Protein AF-A0A4S4LLR8-F1 (afdb_monomer_lite)

pLDDT: mean 73.53, std 20.49, range [36.84, 97.25]

Radius of gyration: 27.66 Å; chains: 1; bounding box: 77×56×43 Å

Foldseek 3Di:
DVLLVVLLVCLVPPPPCDDPDPDDDDDDDDDDDDDDDDDDDDDDDDDDDDDDDDDPPPPPPPPPVQWPKDKAAEADPVVPDGIDIFTDGNPDPFPQSSQSNVQWGAPDTHDGRYIYGVVRVVVVVVD

Organism: NCBI:txid1095465

Structure (mmCIF, N/CA/C/O backbone):
data_AF-A0A4S4LLR8-F1
#
_entry.id   AF-A0A4S4LLR8-F1
#
loop_
_atom_site.group_PDB
_atom_site.id
_atom_site.type_symbol
_atom_site.label_atom_id
_atom_site.label_alt_id
_atom_site.label_comp_id
_atom_site.label_asym_id
_atom_site.label_entity_id
_atom_site.label_seq_id
_atom_site.pdbx_PDB_ins_code
_atom_site.Cartn_x
_atom_site.Cartn_y
_atom_site.Cartn_z
_atom_site.occupancy
_atom_site.B_iso_or_equiv
_atom_site.auth_seq_id
_atom_site.auth_comp_id
_atom_site.auth_asym_id
_atom_site.auth_atom_id
_atom_site.pdbx_PDB_model_num
ATOM 1 N N . MET A 1 1 ? -2.020 -4.629 -16.965 1.00 56.41 1 MET A N 1
ATOM 2 C CA . MET A 1 1 ? -2.420 -4.951 -15.579 1.00 56.41 1 MET A CA 1
ATOM 3 C C . MET A 1 1 ? -2.264 -6.434 -15.147 1.00 56.41 1 MET A C 1
ATOM 5 O O . MET A 1 1 ? -2.820 -6.745 -14.106 1.00 56.41 1 MET A O 1
ATOM 9 N N . PRO A 1 2 ? -1.537 -7.362 -15.820 1.00 65.94 2 PRO A N 1
ATOM 10 C CA . PRO A 1 2 ? -1.403 -8.739 -15.296 1.00 65.94 2 PRO A CA 1
ATOM 11 C C . PRO A 1 2 ? -0.484 -8.831 -14.058 1.00 65.94 2 PRO A C 1
ATOM 13 O O . PRO A 1 2 ? -0.844 -9.459 -13.071 1.00 65.94 2 PRO A O 1
ATOM 16 N N . TYR A 1 3 ? 0.618 -8.072 -14.038 1.00 77.88 3 TYR A N 1
ATOM 17 C CA . TYR A 1 3 ? 1.657 -8.152 -12.998 1.00 77.88 3 TYR A CA 1
ATOM 18 C C . TYR A 1 3 ? 1.191 -7.888 -11.559 1.00 77.88 3 TYR A C 1
ATOM 20 O O . TYR A 1 3 ? 1.765 -8.417 -10.612 1.00 77.88 3 TYR A O 1
ATOM 28 N N . LEU A 1 4 ? 0.168 -7.052 -11.370 1.00 82.69 4 LEU A N 1
ATOM 29 C CA . LEU A 1 4 ? -0.309 -6.672 -10.036 1.00 82.69 4 LEU A CA 1
ATOM 30 C C . LEU A 1 4 ? -1.066 -7.836 -9.379 1.00 82.69 4 LEU A C 1
ATOM 32 O O . LEU A 1 4 ? -0.915 -8.086 -8.187 1.00 82.69 4 LEU A O 1
ATOM 36 N N . VAL A 1 5 ? -1.825 -8.588 -10.183 1.00 83.69 5 VAL A N 1
ATOM 37 C CA . VAL A 1 5 ? -2.525 -9.794 -9.730 1.00 83.69 5 VAL A CA 1
ATOM 38 C C . VAL A 1 5 ? -1.518 -10.882 -9.380 1.00 83.69 5 VAL A C 1
ATOM 40 O O . VAL A 1 5 ? -1.630 -11.470 -8.310 1.00 83.69 5 VAL A O 1
ATOM 43 N N . ASP A 1 6 ? -0.507 -11.089 -10.225 1.00 85.25 6 ASP A N 1
ATOM 44 C CA . ASP A 1 6 ? 0.554 -12.068 -9.966 1.00 85.25 6 ASP A CA 1
ATOM 45 C C . ASP A 1 6 ? 1.302 -11.742 -8.665 1.00 85.25 6 ASP A C 1
ATOM 47 O O . ASP A 1 6 ? 1.488 -12.612 -7.819 1.00 85.25 6 ASP A O 1
ATOM 51 N N . THR A 1 7 ? 1.622 -10.461 -8.446 1.00 84.75 7 THR A N 1
ATOM 52 C CA . THR A 1 7 ? 2.267 -9.993 -7.207 1.00 84.75 7 THR A CA 1
ATOM 53 C C . THR A 1 7 ? 1.370 -10.207 -5.982 1.00 84.75 7 THR A C 1
ATOM 55 O O . THR A 1 7 ? 1.849 -10.599 -4.921 1.00 84.75 7 THR A O 1
ATOM 58 N N . TY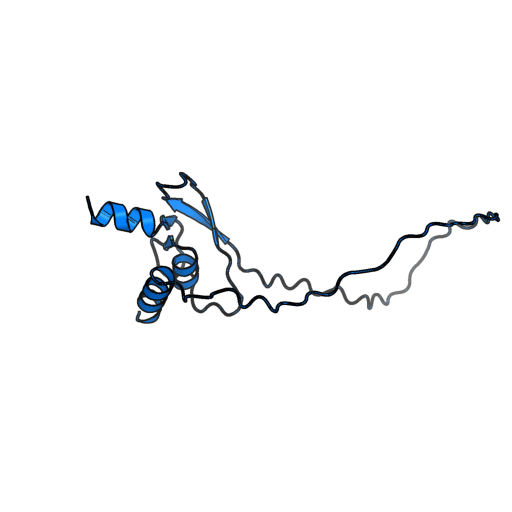R A 1 8 ? 0.058 -9.979 -6.106 1.00 85.44 8 TYR A N 1
ATOM 59 C CA . TYR A 1 8 ? -0.888 -10.253 -5.020 1.00 85.44 8 TYR A CA 1
ATOM 60 C C . TYR A 1 8 ? -0.987 -11.754 -4.714 1.00 85.44 8 TYR A C 1
ATOM 62 O O . TYR A 1 8 ? -1.063 -12.136 -3.547 1.00 85.44 8 TYR A O 1
ATOM 70 N N . LEU A 1 9 ? -0.979 -12.610 -5.741 1.00 90.06 9 LEU A N 1
ATOM 71 C CA . LEU A 1 9 ? -0.997 -14.062 -5.567 1.00 90.06 9 LEU A CA 1
ATOM 72 C C . LEU A 1 9 ? 0.278 -14.561 -4.880 1.00 90.06 9 LEU A C 1
ATOM 74 O O . LEU A 1 9 ? 0.173 -15.377 -3.968 1.00 90.06 9 LEU A O 1
ATOM 78 N N . GLU A 1 10 ? 1.443 -14.034 -5.260 1.00 89.12 10 GLU A N 1
ATOM 79 C CA . GLU A 1 10 ? 2.724 -14.321 -4.604 1.00 89.12 10 GLU A CA 1
ATOM 80 C C . GLU A 1 10 ? 2.725 -13.855 -3.142 1.00 89.12 10 GLU A C 1
ATOM 82 O O . GLU A 1 10 ? 3.087 -14.617 -2.249 1.00 89.12 10 GLU A O 1
ATOM 87 N N . TRP A 1 11 ? 2.242 -12.638 -2.868 1.00 87.94 11 TRP A N 1
ATOM 88 C CA . TRP A 1 11 ? 2.103 -12.132 -1.499 1.00 87.94 11 TRP A CA 1
ATOM 89 C C . TRP A 1 11 ? 1.186 -13.017 -0.645 1.00 87.94 11 TRP A C 1
ATOM 91 O O . TRP A 1 11 ? 1.457 -13.274 0.529 1.00 87.94 11 TRP A O 1
ATOM 101 N N . LYS A 1 12 ?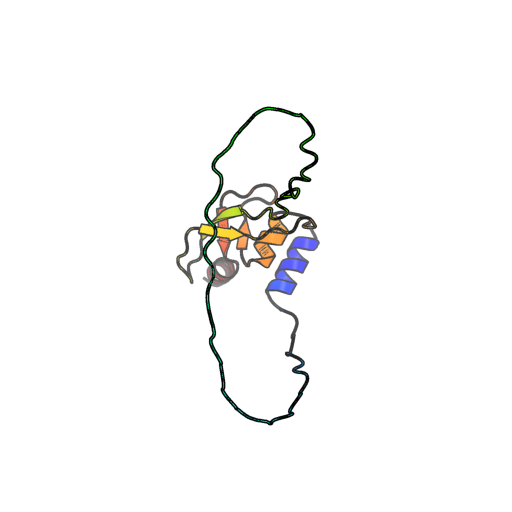 0.089 -13.499 -1.234 1.00 87.50 12 LYS A N 1
ATOM 102 C CA . LYS A 1 12 ? -0.893 -14.339 -0.547 1.00 87.50 12 LYS A CA 1
ATOM 103 C C . LYS A 1 12 ? -0.396 -15.765 -0.311 1.00 87.50 12 LYS A C 1
ATOM 105 O O . LYS A 1 12 ? -0.798 -16.402 0.664 1.00 87.50 12 LYS A O 1
ATOM 110 N N . HIS A 1 13 ? 0.444 -16.264 -1.209 1.00 90.06 13 HIS A N 1
ATOM 111 C CA . HIS A 1 13 ? 0.994 -17.612 -1.194 1.00 90.06 13 HIS A CA 1
ATOM 112 C C . HIS A 1 13 ? 2.520 -17.529 -1.312 1.00 90.06 13 HIS A C 1
ATOM 114 O O . HIS A 1 13 ? 3.059 -17.834 -2.380 1.00 90.06 13 HIS A O 1
ATOM 120 N N . PRO A 1 14 ? 3.218 -17.100 -0.242 1.00 82.19 14 PRO A N 1
ATOM 121 C CA . PRO A 1 14 ? 4.668 -17.012 -0.275 1.00 82.19 14 PRO A CA 1
ATOM 122 C C . PRO A 1 14 ? 5.262 -18.394 -0.587 1.00 82.19 14 PRO A C 1
ATOM 124 O O . PRO A 1 14 ? 4.736 -19.403 -0.100 1.00 82.19 14 PRO A O 1
ATOM 127 N N . PRO A 1 15 ? 6.333 -18.470 -1.396 1.00 78.50 15 PRO A N 1
ATOM 128 C CA . PRO A 1 15 ? 6.995 -19.734 -1.677 1.00 78.50 15 PRO A CA 1
ATOM 129 C C . PRO A 1 15 ? 7.474 -20.368 -0.368 1.00 78.50 15 PRO A C 1
ATOM 131 O O . PRO A 1 15 ? 7.984 -19.676 0.515 1.00 78.50 15 PRO A O 1
ATOM 134 N N . ASP A 1 16 ? 7.305 -21.683 -0.247 1.00 74.00 16 ASP A N 1
ATOM 135 C CA . ASP A 1 16 ? 7.771 -22.473 0.894 1.00 74.00 16 ASP A CA 1
ATOM 136 C C . ASP A 1 16 ? 9.306 -22.549 0.863 1.00 74.00 16 ASP A C 1
ATOM 138 O O . ASP A 1 16 ? 9.910 -23.503 0.372 1.00 74.00 16 ASP A O 1
ATOM 142 N N . VAL A 1 17 ? 9.961 -21.473 1.301 1.00 62.69 17 VAL A N 1
ATOM 143 C CA . VAL A 1 17 ? 11.410 -21.437 1.494 1.00 62.69 17 VAL A CA 1
ATOM 144 C C . VAL A 1 17 ? 11.691 -22.069 2.851 1.00 62.69 17 VAL A C 1
ATOM 146 O O . VAL A 1 17 ? 11.935 -21.390 3.847 1.00 62.69 17 VAL A O 1
ATOM 149 N N . SER A 1 18 ? 11.626 -23.397 2.896 1.00 58.56 18 SER A N 1
ATOM 150 C CA . SER A 1 18 ? 12.201 -24.152 4.003 1.00 58.56 18 SER A CA 1
ATOM 151 C C . SER A 1 18 ? 13.699 -23.816 4.091 1.00 58.56 18 SER A C 1
ATOM 153 O O . SER A 1 18 ? 14.403 -23.940 3.083 1.00 58.56 18 SER A O 1
ATOM 155 N N . PRO A 1 19 ? 14.219 -23.370 5.249 1.00 52.62 19 PRO A N 1
ATOM 156 C CA . PRO A 1 19 ? 15.641 -23.105 5.401 1.00 52.62 19 PRO A CA 1
ATOM 157 C C . PRO A 1 19 ? 16.410 -24.420 5.247 1.00 52.62 19 PRO A C 1
ATOM 159 O O . PRO A 1 19 ? 16.346 -25.304 6.100 1.00 52.62 19 PRO A O 1
ATOM 162 N N . ILE A 1 20 ? 17.147 -24.550 4.145 1.00 53.59 20 ILE A N 1
ATOM 163 C CA . ILE A 1 20 ? 18.211 -25.544 4.021 1.00 53.59 20 ILE A CA 1
ATOM 164 C C . ILE A 1 20 ? 19.318 -25.062 4.957 1.00 53.59 20 ILE A C 1
ATOM 166 O O . ILE A 1 20 ? 20.129 -24.216 4.589 1.00 53.59 20 ILE A O 1
ATOM 170 N N . PHE A 1 21 ? 19.305 -25.542 6.198 1.00 50.50 21 PHE A N 1
ATOM 171 C CA . PHE A 1 21 ? 20.453 -25.434 7.085 1.00 50.50 21 PHE A CA 1
ATOM 172 C C . PHE A 1 21 ? 21.525 -26.395 6.555 1.00 50.50 21 PHE A C 1
ATOM 174 O O . PHE A 1 21 ? 21.279 -27.603 6.539 1.00 50.50 21 PHE A O 1
ATOM 181 N N . PRO A 1 22 ? 22.698 -25.929 6.093 1.00 52.78 22 PRO A N 1
ATOM 182 C CA . PRO A 1 22 ? 23.831 -26.826 5.994 1.00 52.78 22 PRO A CA 1
ATOM 183 C C . PRO A 1 22 ? 24.270 -27.155 7.424 1.00 52.78 22 PRO A C 1
ATOM 185 O O . PRO A 1 22 ? 24.812 -26.307 8.133 1.00 52.78 22 PRO A O 1
ATOM 188 N N . ASP A 1 23 ? 24.007 -28.388 7.852 1.00 45.34 23 ASP A N 1
ATOM 189 C CA . ASP A 1 23 ? 24.632 -28.975 9.031 1.00 45.34 23 ASP A CA 1
ATOM 190 C C . ASP A 1 23 ? 26.154 -28.849 8.893 1.00 45.34 23 ASP A C 1
ATOM 192 O O . ASP A 1 23 ? 26.775 -29.435 8.006 1.00 45.34 23 ASP A O 1
ATOM 196 N N . THR A 1 24 ? 26.794 -28.079 9.765 1.00 47.00 24 THR A N 1
ATOM 197 C CA . THR A 1 24 ? 28.239 -28.187 9.978 1.00 47.00 24 THR A CA 1
ATOM 198 C C . THR A 1 24 ? 28.504 -28.165 11.472 1.00 47.00 24 THR A C 1
ATOM 200 O O . THR A 1 24 ? 28.817 -27.146 12.078 1.00 47.00 24 THR A O 1
ATOM 203 N N . HIS A 1 25 ? 28.345 -29.344 12.066 1.00 48.22 25 HIS A N 1
ATOM 204 C CA . HIS A 1 25 ? 28.969 -29.693 13.330 1.00 48.22 25 HIS A CA 1
ATOM 205 C C . HIS A 1 25 ? 30.471 -29.902 13.110 1.00 48.22 25 HIS A C 1
ATOM 207 O O . HIS A 1 25 ? 30.861 -30.885 12.487 1.00 48.22 25 HIS A O 1
ATOM 213 N N . VAL A 1 26 ? 31.307 -29.045 13.699 1.00 46.59 26 VAL A N 1
ATOM 214 C CA . VAL A 1 26 ? 32.548 -29.488 14.354 1.00 46.59 26 VAL A CA 1
ATOM 215 C C . VAL A 1 26 ? 32.900 -28.530 15.492 1.00 46.59 26 VAL A C 1
ATOM 217 O O . VAL A 1 26 ? 32.915 -27.313 15.329 1.00 46.59 26 VAL A O 1
ATOM 220 N N . LEU A 1 27 ? 33.104 -29.139 16.654 1.00 44.16 27 LEU A N 1
ATOM 221 C CA . LEU A 1 27 ? 33.438 -28.575 17.956 1.00 44.16 27 LEU A CA 1
ATOM 222 C C . LEU A 1 27 ? 34.971 -28.581 18.149 1.00 44.16 27 LEU A C 1
ATOM 224 O O . LEU A 1 27 ? 35.668 -29.322 17.459 1.00 44.16 27 LEU A O 1
ATOM 228 N N . ASP A 1 28 ? 35.418 -27.833 19.165 1.00 37.59 28 ASP A N 1
ATOM 229 C CA . ASP A 1 28 ? 36.731 -27.853 19.840 1.00 37.59 28 ASP A CA 1
ATOM 230 C C . ASP A 1 28 ? 37.848 -27.039 19.139 1.00 37.59 28 ASP A C 1
ATOM 232 O O . ASP A 1 28 ? 38.117 -27.201 17.958 1.00 37.59 28 ASP A O 1
ATOM 236 N N . THR A 1 29 ? 38.605 -26.139 19.788 1.00 36.84 29 THR A N 1
ATOM 237 C CA . THR A 1 29 ? 39.370 -26.345 21.034 1.00 36.84 29 THR A CA 1
ATOM 238 C C . THR A 1 29 ? 40.006 -25.013 21.525 1.00 36.84 29 THR A C 1
ATOM 240 O O . THR A 1 29 ? 40.651 -24.343 20.727 1.00 36.84 29 THR A O 1
ATOM 243 N N . LEU A 1 30 ? 39.846 -24.696 22.827 1.00 38.81 30 LEU A N 1
ATOM 244 C CA . LEU A 1 30 ? 40.702 -23.945 23.800 1.00 38.81 30 LEU A CA 1
ATOM 245 C C . LEU A 1 30 ? 41.326 -22.577 23.404 1.00 38.81 30 LEU A C 1
ATOM 247 O O . LEU A 1 30 ? 42.049 -22.455 22.430 1.00 38.81 30 LEU A O 1
ATOM 251 N N . SER A 1 31 ? 41.070 -21.473 24.119 1.00 48.50 31 SER A N 1
ATOM 252 C CA . SER A 1 31 ? 41.547 -21.147 25.481 1.00 48.50 31 SER A CA 1
ATOM 253 C C . SER A 1 31 ? 43.076 -21.163 25.620 1.00 48.50 31 SER A C 1
ATOM 255 O O . SER A 1 31 ? 43.620 -22.199 25.979 1.00 48.50 31 SER A O 1
ATOM 257 N N . ASP A 1 32 ? 43.739 -20.014 25.439 1.00 37.12 32 ASP A N 1
ATOM 258 C CA . ASP A 1 32 ? 44.696 -19.518 26.442 1.00 37.12 32 ASP A CA 1
ATOM 259 C C . ASP A 1 32 ? 45.025 -18.025 26.265 1.00 37.12 32 ASP A C 1
ATOM 261 O O . ASP A 1 32 ? 45.047 -17.489 25.156 1.00 37.12 32 ASP A O 1
ATOM 265 N N . ALA A 1 33 ? 45.259 -17.358 27.391 1.00 43.84 33 ALA A N 1
ATOM 266 C CA . ALA A 1 33 ? 45.660 -15.962 27.494 1.00 43.84 33 ALA A CA 1
ATOM 267 C C . ALA A 1 33 ? 47.189 -15.846 27.561 1.00 43.84 33 ALA A C 1
ATOM 269 O O . ALA A 1 33 ? 47.831 -16.705 28.156 1.00 43.84 33 ALA A O 1
ATOM 270 N N . SER A 1 34 ? 47.767 -14.751 27.051 1.00 41.12 34 SER A N 1
ATOM 271 C CA . SER A 1 34 ? 48.902 -14.034 27.675 1.00 41.12 34 SER A CA 1
ATOM 272 C C . SER A 1 34 ? 49.364 -12.845 26.826 1.00 41.12 34 SER A C 1
ATOM 274 O O . SER A 1 34 ? 49.72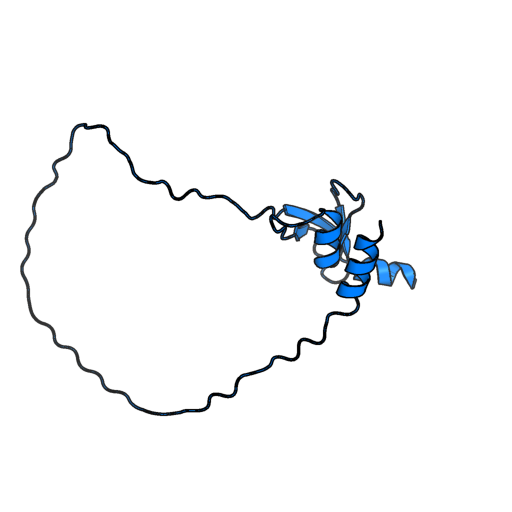1 -12.995 25.660 1.00 41.12 34 SER A O 1
ATOM 276 N N . SER A 1 35 ? 49.392 -11.665 27.448 1.00 48.38 35 SER A N 1
ATOM 277 C CA . SER A 1 35 ? 50.141 -10.479 27.005 1.00 48.38 35 SER A CA 1
ATOM 278 C C . SER A 1 35 ? 51.657 -10.693 27.150 1.00 48.38 35 SER A C 1
ATOM 280 O O . SER A 1 35 ? 52.085 -11.597 27.870 1.00 48.38 35 SER A O 1
ATOM 282 N N . PRO A 1 36 ? 52.483 -9.801 26.577 1.00 45.22 36 PRO A N 1
ATOM 283 C CA . PRO A 1 36 ? 53.198 -8.890 27.479 1.00 45.22 36 PRO A CA 1
ATOM 284 C C . PRO A 1 36 ? 53.320 -7.439 26.972 1.00 45.22 36 PRO A C 1
ATOM 286 O O . PRO A 1 36 ? 53.296 -7.159 25.777 1.00 45.22 36 PRO A O 1
ATOM 289 N N . LEU A 1 37 ? 53.448 -6.526 27.943 1.00 38.66 37 LEU A N 1
ATOM 290 C CA . LEU A 1 37 ? 53.930 -5.146 27.804 1.00 38.66 37 LEU A CA 1
ATOM 291 C C . LEU A 1 37 ? 55.403 -5.111 27.360 1.00 38.66 37 LEU A C 1
ATOM 293 O O . LEU A 1 37 ? 56.118 -6.072 27.630 1.00 38.66 37 LEU A O 1
ATOM 297 N N . THR A 1 38 ? 55.844 -3.984 26.777 1.00 42.41 38 THR A N 1
ATOM 298 C CA . THR A 1 38 ? 56.981 -3.172 27.274 1.00 42.41 38 THR A CA 1
ATOM 299 C C . THR A 1 38 ? 57.249 -1.953 26.368 1.00 42.41 38 THR A C 1
ATOM 301 O O . THR A 1 38 ? 57.465 -2.115 25.171 1.00 42.41 38 THR A O 1
ATOM 304 N N . ASP A 1 39 ? 57.215 -0.777 27.014 1.00 37.41 39 ASP A N 1
ATOM 305 C CA . ASP A 1 39 ? 57.963 0.491 26.844 1.00 37.41 39 ASP A CA 1
ATOM 306 C C . ASP A 1 39 ? 58.076 1.163 25.459 1.00 37.41 39 ASP A C 1
ATOM 308 O O . ASP A 1 39 ? 58.519 0.586 24.475 1.00 37.41 39 ASP A O 1
ATOM 312 N N . ASP A 1 40 ? 57.528 2.371 25.294 1.00 40.00 40 ASP A N 1
ATOM 313 C CA . ASP A 1 40 ? 58.069 3.692 25.693 1.00 40.00 40 ASP A CA 1
ATOM 314 C C . ASP A 1 40 ? 58.955 4.286 24.589 1.00 40.00 40 ASP A C 1
ATOM 316 O O . ASP A 1 40 ? 60.045 3.798 24.311 1.00 40.00 40 ASP A O 1
ATOM 320 N N . HIS A 1 41 ? 58.450 5.334 23.933 1.00 41.91 41 HIS A N 1
ATOM 321 C CA . HIS A 1 41 ? 59.216 6.539 23.608 1.00 41.91 41 HIS A CA 1
ATOM 322 C C . HIS A 1 41 ? 58.288 7.575 22.962 1.00 41.91 41 HIS A C 1
ATOM 324 O O . HIS A 1 41 ? 57.761 7.403 21.862 1.00 41.91 41 HIS A O 1
ATOM 330 N N . ALA A 1 42 ? 58.097 8.677 23.680 1.00 44.88 42 ALA A N 1
ATOM 331 C CA . ALA A 1 42 ? 57.459 9.882 23.187 1.00 44.88 42 ALA A CA 1
ATOM 332 C C . ALA A 1 42 ? 58.297 10.533 22.074 1.00 44.88 42 ALA A C 1
ATOM 334 O O . ALA A 1 42 ? 59.485 10.787 22.264 1.00 44.88 42 ALA A O 1
ATOM 335 N N . GLN A 1 43 ? 57.661 10.932 20.970 1.00 44.12 43 GLN A N 1
ATOM 336 C CA . GLN A 1 43 ? 58.090 12.124 20.240 1.00 44.12 43 GLN A CA 1
ATOM 337 C C . GLN A 1 43 ? 56.893 12.949 19.770 1.00 44.12 43 GLN A C 1
ATOM 339 O O . GLN A 1 43 ? 56.107 12.563 18.913 1.00 44.12 43 GLN A O 1
ATOM 344 N N . VAL A 1 44 ? 56.814 14.121 20.390 1.00 43.19 44 VAL A N 1
ATOM 345 C CA . VAL A 1 44 ? 56.151 15.346 19.947 1.00 43.19 44 VAL A CA 1
ATOM 346 C C . VAL A 1 44 ? 56.876 15.893 18.712 1.00 43.19 44 VAL A C 1
ATOM 348 O O . VAL A 1 44 ? 58.102 15.783 18.669 1.00 43.19 44 VAL A O 1
ATOM 351 N N . SER A 1 45 ? 56.120 16.502 17.787 1.00 43.00 45 SER A N 1
ATOM 352 C CA . SER A 1 45 ? 56.431 17.501 16.722 1.00 43.00 45 SER A CA 1
ATOM 353 C C . SER A 1 45 ? 55.536 17.140 15.519 1.00 43.00 45 SER A C 1
ATOM 355 O O . SER A 1 45 ? 55.500 15.980 15.142 1.00 43.00 45 SER A O 1
ATOM 357 N N . ASP A 1 46 ? 54.759 17.992 14.862 1.00 39.06 46 ASP A N 1
ATOM 358 C CA . ASP A 1 46 ? 54.876 19.428 14.655 1.00 39.06 46 ASP A CA 1
ATOM 359 C C . ASP A 1 46 ? 53.515 19.933 14.124 1.00 39.06 46 ASP A C 1
ATOM 361 O O . ASP A 1 46 ? 52.873 19.255 13.317 1.00 39.06 46 ASP A O 1
ATOM 365 N N . PHE A 1 47 ? 53.046 21.084 14.602 1.00 53.28 47 PHE A N 1
ATOM 366 C CA . PHE A 1 47 ? 51.869 21.771 14.060 1.00 53.28 47 PHE A CA 1
ATOM 367 C C . PHE A 1 47 ? 52.383 22.740 12.993 1.00 53.28 47 PHE A C 1
ATOM 369 O O . PHE A 1 47 ? 52.764 23.859 13.323 1.00 53.28 47 PHE A O 1
ATOM 376 N N . ASP A 1 48 ? 52.382 22.324 11.728 1.00 43.97 48 ASP A N 1
ATOM 377 C CA . ASP A 1 48 ? 52.585 23.245 10.611 1.00 43.97 48 ASP A CA 1
ATOM 378 C C . ASP A 1 48 ? 51.542 22.997 9.517 1.00 43.97 48 ASP A C 1
ATOM 380 O O . ASP A 1 48 ? 51.355 21.887 9.018 1.00 43.97 48 ASP A O 1
ATOM 384 N N . ALA A 1 49 ? 50.812 24.053 9.188 1.00 48.78 49 ALA A N 1
ATOM 385 C CA . ALA A 1 49 ? 49.912 24.153 8.051 1.00 48.78 49 ALA A CA 1
ATOM 386 C C . ALA A 1 49 ? 49.845 25.633 7.647 1.00 48.78 49 ALA A C 1
ATOM 388 O O . ALA A 1 49 ? 49.858 26.482 8.544 1.00 48.78 49 ALA A O 1
ATOM 389 N N . PRO A 1 50 ? 49.529 25.988 6.384 1.00 67.38 50 PRO A N 1
ATOM 390 C CA . PRO A 1 50 ? 49.792 25.364 5.068 1.00 67.38 50 PRO A CA 1
ATOM 391 C C . PRO A 1 50 ? 50.451 26.438 4.119 1.00 67.38 50 PRO A C 1
ATOM 393 O O . PRO A 1 50 ? 50.862 27.465 4.666 1.00 67.38 50 PRO A O 1
ATOM 396 N N . PRO A 1 51 ? 50.590 26.341 2.757 1.00 57.78 51 PRO A N 1
ATOM 397 C CA . PRO A 1 51 ? 49.476 26.294 1.782 1.00 57.78 51 PRO A CA 1
ATOM 398 C C . PRO A 1 51 ? 49.853 25.677 0.392 1.00 57.78 51 PRO A C 1
ATOM 400 O O . PRO A 1 51 ? 50.750 24.847 0.304 1.00 57.78 51 PRO A O 1
ATOM 403 N N . PRO A 1 52 ? 49.148 26.061 -0.687 1.00 59.62 52 PRO A N 1
ATOM 404 C CA . PRO A 1 52 ? 48.192 25.264 -1.450 1.00 59.62 52 PRO A CA 1
ATOM 405 C C . PRO A 1 52 ? 48.858 24.490 -2.593 1.00 59.62 52 PRO A C 1
ATOM 407 O O . PRO A 1 52 ? 49.709 25.055 -3.253 1.00 59.62 52 PRO A O 1
ATOM 410 N N . ASP A 1 53 ? 48.395 23.292 -2.945 1.00 49.56 53 ASP A N 1
ATOM 411 C CA . ASP A 1 53 ? 48.500 22.867 -4.342 1.00 49.56 53 ASP A CA 1
ATOM 412 C C . ASP A 1 53 ? 47.362 21.926 -4.712 1.00 49.56 53 ASP A C 1
ATOM 414 O O . ASP A 1 53 ? 46.972 21.003 -3.998 1.00 49.56 53 ASP A O 1
ATOM 418 N N . ALA A 1 54 ? 46.760 22.292 -5.833 1.00 53.75 54 ALA A N 1
ATOM 419 C CA . ALA A 1 54 ? 45.558 21.743 -6.398 1.00 53.75 54 ALA A CA 1
ATOM 420 C C . ALA A 1 54 ? 45.843 20.406 -7.077 1.00 53.75 54 ALA A C 1
ATOM 422 O O . ALA A 1 54 ? 46.365 20.360 -8.188 1.00 53.75 54 ALA A O 1
ATOM 423 N N . ASN A 1 55 ? 45.423 19.320 -6.441 1.00 53.28 55 ASN A N 1
ATOM 424 C CA . ASN A 1 55 ? 45.166 18.036 -7.090 1.00 53.28 55 ASN A CA 1
ATOM 425 C C . ASN A 1 55 ? 44.441 17.094 -6.122 1.00 53.28 55 ASN A C 1
ATOM 427 O O . ASN A 1 55 ? 44.874 15.977 -5.848 1.00 53.28 55 ASN A O 1
ATOM 431 N N . SER A 1 56 ? 43.271 17.539 -5.653 1.00 47.62 56 SER A N 1
ATOM 432 C CA . SER A 1 56 ? 42.258 16.667 -5.056 1.00 47.62 56 SER A CA 1
ATOM 433 C C . SER A 1 56 ? 41.665 15.737 -6.117 1.00 47.62 56 SER A C 1
ATOM 435 O O . SER A 1 56 ? 40.516 15.883 -6.519 1.00 47.62 56 SER A O 1
ATOM 437 N N . ASN A 1 57 ? 42.438 14.739 -6.540 1.00 61.00 57 ASN A N 1
ATOM 438 C CA . ASN A 1 57 ? 41.887 13.489 -7.052 1.00 61.00 57 ASN A CA 1
ATOM 439 C C . ASN A 1 57 ? 41.637 12.553 -5.864 1.00 61.00 57 ASN A C 1
ATOM 441 O O . ASN A 1 57 ? 42.129 11.430 -5.826 1.00 61.00 57 ASN A O 1
ATOM 445 N N . THR A 1 58 ? 40.886 13.027 -4.871 1.00 55.09 58 THR A N 1
ATOM 446 C CA . THR A 1 58 ? 40.196 12.123 -3.956 1.00 55.09 58 THR A CA 1
ATOM 447 C C . THR A 1 58 ? 38.986 11.636 -4.740 1.00 55.09 58 THR A C 1
ATOM 449 O O . THR A 1 58 ? 38.124 12.465 -5.049 1.00 55.09 58 THR A O 1
ATOM 452 N N . PRO A 1 59 ? 38.883 10.347 -5.115 1.00 60.62 59 PRO A N 1
ATOM 453 C CA . PRO A 1 59 ? 37.613 9.831 -5.580 1.00 60.62 59 PRO A CA 1
ATOM 454 C C . PRO A 1 59 ? 36.687 9.956 -4.374 1.00 60.62 59 PRO A C 1
ATOM 456 O O . PRO A 1 59 ? 36.808 9.201 -3.410 1.00 60.62 59 PRO A O 1
ATOM 459 N N . LEU A 1 60 ? 35.808 10.959 -4.381 1.00 63.78 60 LEU A N 1
ATOM 460 C CA . LEU A 1 60 ? 34.624 10.898 -3.542 1.00 63.78 60 LEU A CA 1
ATOM 461 C C . LEU A 1 60 ? 33.991 9.536 -3.846 1.00 63.78 60 LEU A C 1
ATOM 463 O O . LEU A 1 60 ? 33.764 9.259 -5.031 1.00 63.78 60 LEU A O 1
ATOM 467 N N . PRO A 1 61 ? 33.738 8.662 -2.853 1.00 67.75 61 PRO A N 1
ATOM 468 C CA . PRO A 1 61 ? 32.870 7.532 -3.116 1.00 67.75 61 PRO A CA 1
ATOM 469 C C . PRO A 1 61 ? 31.578 8.140 -3.652 1.00 67.75 61 PRO A C 1
ATOM 471 O O . PRO A 1 61 ? 30.971 8.992 -3.001 1.00 67.75 61 PRO A O 1
ATOM 474 N N . ALA A 1 62 ? 31.223 7.788 -4.885 1.00 63.28 62 ALA A N 1
ATOM 475 C CA . ALA A 1 62 ? 29.932 8.131 -5.436 1.00 63.28 62 ALA A CA 1
ATOM 476 C C . ALA A 1 62 ? 28.905 7.474 -4.510 1.00 63.28 62 ALA A C 1
ATOM 478 O O . ALA A 1 62 ? 28.668 6.273 -4.591 1.00 63.28 62 ALA A O 1
ATOM 479 N N . IL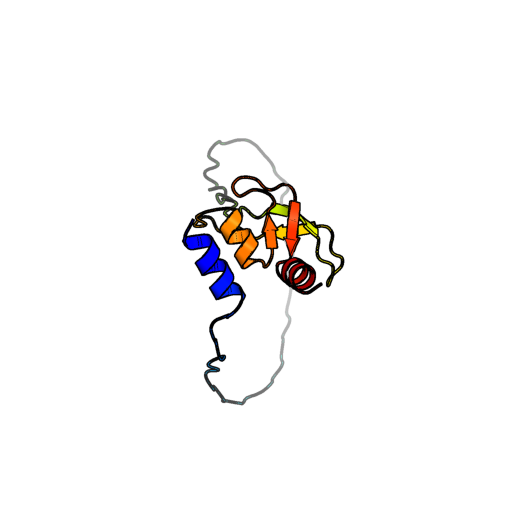E A 1 63 ? 28.363 8.240 -3.565 1.00 62.62 63 ILE A N 1
ATOM 480 C CA . ILE A 1 63 ? 27.173 7.843 -2.828 1.00 62.62 63 ILE A CA 1
ATOM 481 C C . ILE A 1 63 ? 26.075 7.924 -3.880 1.00 62.62 63 ILE A C 1
ATOM 483 O O . ILE A 1 63 ? 25.520 8.992 -4.124 1.00 62.62 63 ILE A O 1
ATOM 487 N N . ILE A 1 64 ? 25.858 6.826 -4.594 1.00 62.81 64 ILE A N 1
ATOM 488 C CA . ILE A 1 64 ? 24.656 6.627 -5.384 1.00 62.81 64 ILE A CA 1
ATOM 489 C C . ILE A 1 64 ? 23.636 6.125 -4.361 1.00 62.81 64 ILE A C 1
ATOM 491 O O . ILE A 1 64 ? 23.788 5.004 -3.872 1.00 62.81 64 ILE A O 1
ATOM 495 N N . PRO A 1 65 ? 22.662 6.939 -3.918 1.00 59.88 65 PRO A N 1
ATOM 496 C CA . PRO A 1 65 ? 21.569 6.409 -3.128 1.00 59.88 65 PRO A CA 1
ATOM 497 C C . PRO A 1 65 ? 20.713 5.551 -4.067 1.00 59.88 65 PRO A C 1
ATOM 499 O O . PRO A 1 65 ? 19.788 6.042 -4.703 1.00 59.88 65 PRO A O 1
ATOM 502 N N . ASP A 1 66 ? 21.053 4.266 -4.169 1.00 63.38 66 ASP A N 1
ATOM 503 C CA . ASP A 1 66 ? 20.288 3.255 -4.918 1.00 63.38 66 ASP A CA 1
ATOM 504 C C . ASP A 1 66 ? 18.970 2.877 -4.217 1.00 63.38 66 ASP A C 1
ATOM 506 O O . ASP A 1 66 ? 18.229 2.003 -4.675 1.00 63.38 66 ASP A O 1
ATOM 510 N N . ASP A 1 67 ? 18.675 3.523 -3.088 1.00 71.50 67 ASP A N 1
ATOM 511 C CA . ASP A 1 67 ? 17.482 3.282 -2.301 1.00 71.50 67 ASP A CA 1
ATOM 512 C C . ASP A 1 67 ? 16.406 4.323 -2.625 1.00 71.50 67 ASP A C 1
ATOM 514 O O . ASP A 1 67 ? 16.430 5.458 -2.147 1.00 71.50 67 ASP A O 1
ATOM 518 N N . TYR A 1 68 ? 15.436 3.916 -3.444 1.00 82.31 68 TYR A N 1
ATOM 519 C CA . TYR A 1 68 ? 14.246 4.712 -3.750 1.00 82.31 68 TYR A CA 1
ATOM 520 C C . TYR A 1 68 ? 13.143 4.516 -2.701 1.00 82.31 68 TYR A C 1
ATOM 522 O O . TYR A 1 68 ? 11.960 4.699 -3.008 1.00 82.31 6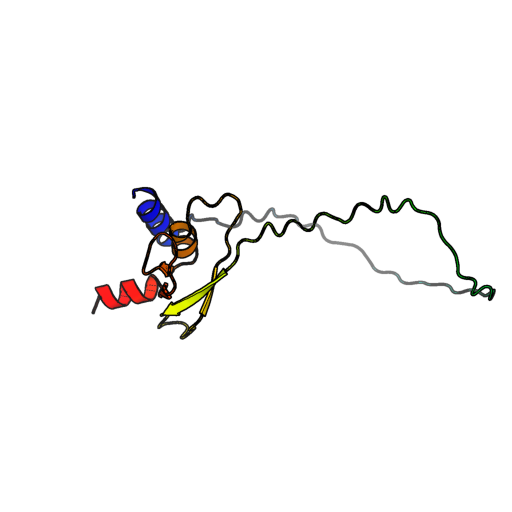8 TYR A O 1
ATOM 530 N N . SER A 1 69 ? 13.515 4.099 -1.485 1.00 90.00 69 SER A N 1
ATOM 531 C CA . SER A 1 69 ? 12.594 3.967 -0.364 1.00 90.00 69 SER A CA 1
ATOM 532 C C . SER A 1 69 ? 11.813 5.254 -0.127 1.00 90.00 69 SER A C 1
ATOM 534 O O . SER A 1 69 ? 12.368 6.353 -0.137 1.00 90.00 69 SER A O 1
ATOM 536 N N . PHE A 1 70 ? 10.517 5.113 0.124 1.00 90.19 70 PHE A N 1
ATOM 537 C CA . PHE A 1 70 ? 9.635 6.240 0.409 1.00 90.19 70 PHE A CA 1
ATOM 538 C C . PHE A 1 70 ? 8.695 5.906 1.562 1.00 90.19 70 PHE A C 1
ATOM 540 O O . PHE A 1 70 ? 8.321 4.751 1.759 1.00 90.19 70 PHE A O 1
ATOM 547 N N . ASP A 1 71 ? 8.325 6.928 2.324 1.00 94.62 71 ASP A N 1
ATOM 548 C CA . ASP A 1 71 ? 7.304 6.833 3.360 1.00 94.62 71 ASP A CA 1
ATOM 549 C C . ASP A 1 71 ? 5.929 7.169 2.765 1.00 94.62 71 ASP A C 1
ATOM 551 O O . ASP A 1 71 ? 5.818 8.030 1.885 1.00 94.62 71 ASP A O 1
ATOM 555 N N . ILE A 1 72 ? 4.891 6.458 3.198 1.00 95.31 72 ILE A N 1
ATOM 556 C CA . ILE A 1 72 ? 3.518 6.653 2.724 1.00 95.31 72 ILE A CA 1
ATOM 557 C C . ILE A 1 72 ? 2.524 6.491 3.871 1.00 95.31 72 ILE A C 1
ATOM 559 O O . ILE A 1 72 ? 2.690 5.625 4.731 1.00 95.31 72 ILE A O 1
ATOM 563 N N . GLU A 1 73 ? 1.458 7.292 3.850 1.00 97.25 73 GLU A N 1
ATOM 564 C CA . GLU A 1 73 ? 0.335 7.145 4.772 1.00 97.25 73 GLU A CA 1
ATOM 565 C C . GLU A 1 73 ? -0.373 5.804 4.531 1.00 97.25 73 GLU A C 1
ATOM 567 O O . GLU A 1 73 ? -0.669 5.433 3.387 1.00 97.25 73 GLU A O 1
ATOM 572 N N . VAL A 1 74 ? -0.669 5.067 5.602 1.00 96.62 74 VAL A N 1
ATOM 573 C CA . VAL A 1 74 ? -1.323 3.762 5.515 1.00 96.62 74 VAL A CA 1
ATOM 574 C C . VAL A 1 74 ? -2.510 3.591 6.448 1.00 96.62 74 VAL A C 1
ATOM 576 O O . VAL A 1 74 ? -2.540 4.093 7.566 1.00 96.62 74 VAL A O 1
ATOM 579 N N . LEU A 1 75 ? -3.475 2.788 5.994 1.00 95.94 75 LEU A N 1
ATOM 580 C CA . LEU A 1 75 ? -4.547 2.247 6.824 1.00 95.94 75 LEU A CA 1
ATOM 581 C C . LEU A 1 75 ? -4.299 0.762 7.119 1.00 95.94 75 LEU A C 1
ATOM 583 O O . LEU A 1 75 ? -4.641 -0.130 6.327 1.00 95.94 75 LEU A O 1
ATOM 587 N N . ASN A 1 76 ? -3.748 0.486 8.297 1.00 95.00 76 ASN A N 1
ATOM 588 C CA . ASN A 1 76 ? -3.575 -0.864 8.818 1.00 95.00 76 ASN A CA 1
ATOM 589 C C . ASN A 1 76 ? -4.320 -1.025 10.147 1.00 95.00 76 ASN A C 1
ATOM 591 O O . ASN A 1 76 ? -3.850 -0.602 11.194 1.00 95.00 76 ASN A O 1
ATOM 595 N N . ILE A 1 77 ? -5.487 -1.669 10.124 1.00 94.56 77 ILE A N 1
ATOM 596 C CA . ILE A 1 77 ? -6.307 -1.854 11.335 1.00 94.56 77 ILE A CA 1
ATOM 597 C C . ILE A 1 77 ? -5.732 -2.894 12.307 1.00 94.56 77 ILE A C 1
ATOM 599 O O . ILE A 1 77 ? -6.198 -2.991 13.438 1.00 94.56 77 ILE A O 1
ATOM 603 N N . TYR A 1 78 ? -4.761 -3.697 11.861 1.00 94.44 78 TYR A N 1
ATOM 604 C CA . TYR A 1 78 ? -4.138 -4.730 12.685 1.00 94.44 78 TYR A CA 1
ATOM 605 C C . TYR A 1 78 ? -2.952 -4.181 13.476 1.00 94.44 78 TYR A C 1
ATOM 607 O O . TYR A 1 78 ? -2.803 -4.528 14.644 1.00 94.44 78 TYR A O 1
ATOM 615 N N . THR A 1 79 ? -2.114 -3.346 12.853 1.00 94.25 79 THR A N 1
ATOM 616 C CA . THR A 1 79 ? -0.951 -2.727 13.520 1.00 94.25 79 THR A CA 1
ATOM 617 C C . THR A 1 79 ? -1.252 -1.335 14.071 1.00 94.25 79 THR A C 1
ATOM 619 O O . THR A 1 79 ? -0.549 -0.881 14.965 1.00 94.25 79 THR A O 1
ATOM 622 N N . LEU A 1 80 ? -2.307 -0.676 13.575 1.00 94.06 80 LEU A N 1
ATOM 623 C CA . LEU A 1 80 ? -2.656 0.725 13.852 1.00 94.06 80 LEU A CA 1
ATOM 624 C C . LEU A 1 80 ? -1.583 1.733 13.415 1.00 94.06 80 LEU A C 1
ATOM 626 O O . LEU A 1 80 ? -1.643 2.905 13.787 1.00 94.06 80 LEU A O 1
ATOM 630 N N . GLU A 1 81 ? -0.617 1.296 12.609 1.00 92.94 81 GLU A N 1
ATOM 631 C CA . GLU A 1 81 ? 0.370 2.178 12.000 1.00 92.94 81 GLU A CA 1
ATOM 632 C C . GLU A 1 81 ? -0.313 3.096 10.987 1.00 92.94 81 GLU A C 1
ATOM 634 O O . GLU A 1 81 ? -1.163 2.660 10.206 1.00 92.94 81 GLU A O 1
ATOM 639 N N . THR A 1 82 ?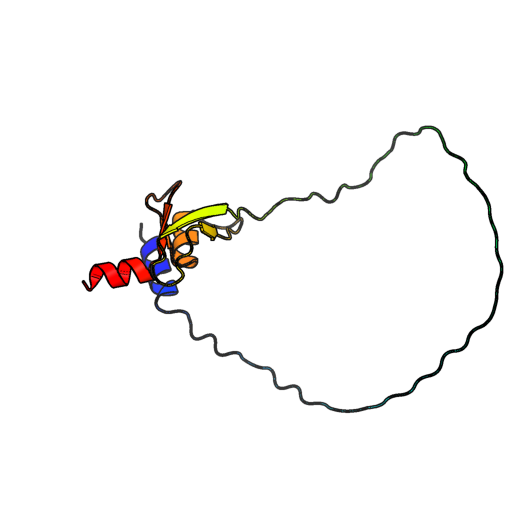 0.069 4.372 11.017 1.00 94.25 82 THR A N 1
ATOM 640 C CA . THR A 1 82 ? -0.454 5.409 10.119 1.00 94.25 82 THR A CA 1
ATOM 641 C C . THR A 1 82 ? 0.490 5.719 8.968 1.00 94.25 82 THR A C 1
ATOM 643 O O . THR A 1 82 ? 0.068 6.343 8.004 1.00 94.25 82 THR A O 1
ATOM 646 N N . HIS A 1 83 ? 1.751 5.295 9.057 1.00 96.12 83 HIS A N 1
ATOM 647 C CA . HIS A 1 83 ? 2.771 5.468 8.028 1.00 96.12 83 HIS A CA 1
ATOM 648 C C . HIS A 1 83 ? 3.608 4.197 7.920 1.00 96.12 83 HIS A C 1
ATOM 650 O O . HIS A 1 83 ? 3.752 3.454 8.895 1.00 96.12 83 HIS A O 1
ATOM 656 N N . THR A 1 84 ? 4.143 3.931 6.734 1.00 94.69 84 THR A N 1
ATOM 657 C CA . THR A 1 84 ? 5.066 2.820 6.519 1.00 94.69 84 THR A CA 1
ATOM 658 C C . THR A 1 84 ? 6.129 3.197 5.497 1.00 94.69 84 THR A C 1
ATOM 660 O O . THR A 1 84 ? 5.847 3.881 4.510 1.00 94.69 84 THR A O 1
ATOM 663 N N . GLN A 1 85 ? 7.343 2.693 5.712 1.00 94.75 85 GLN A N 1
ATOM 664 C CA . GLN A 1 85 ? 8.440 2.849 4.772 1.00 94.75 85 GLN A CA 1
ATOM 665 C C . GLN A 1 85 ? 8.418 1.698 3.763 1.00 94.75 85 GLN A C 1
ATOM 667 O O . GLN A 1 85 ? 8.524 0.525 4.124 1.00 94.75 85 GLN A O 1
ATOM 672 N N . ILE A 1 86 ? 8.296 2.037 2.485 1.00 92.25 86 ILE A N 1
ATOM 673 C CA . ILE A 1 86 ? 8.284 1.084 1.379 1.00 92.25 86 ILE A CA 1
ATOM 674 C C . ILE A 1 86 ? 9.657 1.069 0.734 1.00 92.25 86 ILE A C 1
ATOM 676 O O . ILE A 1 86 ? 10.062 2.056 0.122 1.00 92.25 86 ILE A O 1
ATOM 680 N N . SER A 1 87 ? 10.346 -0.067 0.822 1.00 89.94 87 SER A N 1
ATOM 681 C CA . SER A 1 87 ? 11.627 -0.254 0.148 1.00 89.94 87 SER A CA 1
ATOM 682 C C . SER A 1 87 ? 11.448 -0.495 -1.343 1.00 89.94 87 SER A C 1
ATOM 684 O O . SER A 1 87 ? 10.848 -1.492 -1.753 1.00 89.94 87 SER A O 1
ATOM 686 N N . ARG A 1 88 ? 12.013 0.394 -2.165 1.00 84.75 88 ARG A N 1
ATOM 687 C CA . ARG A 1 88 ? 12.026 0.255 -3.624 1.00 84.75 88 ARG A CA 1
ATOM 688 C C . ARG A 1 88 ? 13.441 -0.007 -4.116 1.00 84.75 88 ARG A C 1
ATOM 690 O O . ARG A 1 88 ? 14.337 0.810 -3.932 1.00 84.75 88 ARG A O 1
ATOM 697 N N . LYS A 1 89 ? 13.606 -1.125 -4.824 1.00 80.50 89 LYS A N 1
ATOM 698 C CA . LYS A 1 89 ? 14.836 -1.439 -5.562 1.00 80.50 89 LYS A CA 1
ATOM 699 C C . LYS A 1 89 ? 14.898 -0.643 -6.866 1.00 80.50 89 LYS A C 1
ATOM 701 O O . LYS A 1 89 ? 13.859 -0.418 -7.486 1.00 80.50 89 LYS A O 1
ATOM 706 N N . ALA A 1 90 ? 16.109 -0.305 -7.309 1.00 76.25 90 ALA A N 1
ATOM 707 C CA . ALA A 1 90 ? 16.353 0.375 -8.585 1.00 76.25 90 ALA A CA 1
ATOM 708 C C . ALA A 1 90 ? 15.732 -0.356 -9.795 1.00 76.25 90 ALA A C 1
ATOM 710 O O . ALA A 1 90 ? 15.241 0.290 -10.716 1.00 76.25 90 ALA A O 1
ATOM 711 N N . ASP A 1 91 ? 15.654 -1.691 -9.746 1.00 79.88 91 ASP A N 1
ATOM 712 C CA . ASP A 1 91 ? 15.075 -2.524 -10.812 1.00 79.88 91 ASP A CA 1
ATOM 713 C C . ASP A 1 91 ? 13.541 -2.665 -10.738 1.00 79.88 91 ASP A C 1
ATOM 715 O O . ASP A 1 91 ? 12.949 -3.486 -11.447 1.00 79.88 91 ASP A O 1
ATOM 719 N N . SER A 1 92 ? 12.863 -1.936 -9.843 1.00 80.19 92 SER A N 1
ATOM 720 C CA . SER A 1 92 ? 11.415 -2.081 -9.701 1.00 80.19 92 SER A CA 1
ATOM 721 C C . SER A 1 92 ? 10.653 -1.521 -10.899 1.00 80.19 92 SER A C 1
ATOM 723 O O . SER A 1 92 ? 10.848 -0.389 -11.335 1.00 80.19 92 SER A O 1
ATOM 725 N N . ILE A 1 93 ? 9.704 -2.321 -11.387 1.00 82.12 93 ILE A N 1
ATOM 726 C CA . ILE A 1 93 ? 8.868 -2.000 -12.544 1.00 82.12 93 ILE A CA 1
ATOM 727 C C . ILE A 1 93 ? 7.848 -0.900 -12.207 1.00 82.12 93 ILE A C 1
ATOM 729 O O . ILE A 1 93 ? 7.497 -0.103 -13.076 1.00 82.12 93 ILE A O 1
ATOM 733 N N . SER A 1 94 ? 7.314 -0.865 -10.976 1.00 87.38 94 SER A N 1
ATOM 734 C CA . SER A 1 94 ? 6.305 0.136 -10.598 1.00 87.38 94 SER A CA 1
ATOM 735 C C . SER A 1 94 ? 6.080 0.258 -9.090 1.00 87.38 94 SER A C 1
ATOM 737 O O . SER A 1 94 ? 6.080 -0.741 -8.371 1.00 87.38 94 SER A O 1
ATOM 739 N N . THR A 1 95 ? 5.716 1.471 -8.653 1.00 89.25 95 THR A N 1
ATOM 740 C CA . THR A 1 95 ? 5.283 1.780 -7.279 1.00 89.25 95 THR A CA 1
ATOM 741 C C . THR A 1 95 ? 4.201 0.837 -6.762 1.00 89.25 95 THR A C 1
ATOM 743 O O . THR A 1 95 ? 4.248 0.396 -5.618 1.00 89.25 95 THR A O 1
ATOM 746 N N . ALA A 1 96 ? 3.212 0.525 -7.603 1.00 90.19 96 ALA A N 1
ATOM 747 C CA . ALA A 1 96 ? 2.101 -0.336 -7.219 1.00 90.19 96 ALA A CA 1
ATOM 748 C C . ALA A 1 96 ? 2.558 -1.765 -6.895 1.00 90.19 96 ALA A C 1
ATOM 750 O O . ALA A 1 96 ? 2.049 -2.365 -5.955 1.00 90.19 96 ALA A O 1
ATOM 751 N N . VAL A 1 97 ? 3.526 -2.299 -7.647 1.00 90.00 97 VAL A N 1
ATOM 752 C CA . VAL A 1 97 ? 4.082 -3.636 -7.394 1.00 90.00 97 VAL A CA 1
ATOM 753 C C . VAL A 1 97 ? 4.848 -3.654 -6.073 1.00 90.00 97 VAL A C 1
ATOM 755 O O . VAL A 1 97 ? 4.651 -4.576 -5.286 1.00 90.00 97 VAL A O 1
ATOM 758 N N . ASP A 1 98 ? 5.658 -2.631 -5.793 1.00 91.12 98 ASP A N 1
ATOM 759 C CA . ASP A 1 98 ? 6.395 -2.538 -4.523 1.00 91.12 98 ASP A CA 1
ATOM 760 C C . ASP A 1 98 ? 5.453 -2.495 -3.317 1.00 91.12 98 ASP A C 1
ATOM 762 O O . ASP A 1 98 ? 5.663 -3.206 -2.335 1.00 91.12 98 ASP A O 1
ATOM 766 N N . LEU A 1 99 ? 4.374 -1.712 -3.414 1.00 93.06 99 LEU A N 1
ATOM 767 C CA . LEU A 1 99 ? 3.360 -1.633 -2.364 1.00 93.06 99 LEU A CA 1
ATOM 768 C C . LEU A 1 99 ? 2.709 -2.989 -2.105 1.00 93.06 99 LEU A C 1
ATOM 770 O O . LEU A 1 99 ? 2.603 -3.408 -0.954 1.00 93.06 99 LEU A O 1
ATOM 774 N N . VAL A 1 100 ? 2.321 -3.701 -3.165 1.00 93.19 100 VAL A N 1
ATOM 775 C CA . VAL A 1 100 ? 1.661 -5.008 -3.034 1.00 93.19 100 VAL A CA 1
ATOM 776 C C . VAL A 1 100 ? 2.608 -6.028 -2.414 1.00 93.19 100 VAL A C 1
ATOM 778 O O . VAL A 1 100 ? 2.187 -6.772 -1.530 1.00 93.19 100 VAL A O 1
ATOM 781 N N . LYS A 1 101 ? 3.895 -6.015 -2.789 1.00 91.25 101 LYS A N 1
ATOM 782 C CA . LYS A 1 101 ? 4.927 -6.846 -2.144 1.00 91.25 101 LYS A CA 1
ATOM 783 C C . LYS A 1 101 ? 5.061 -6.541 -0.654 1.00 91.25 101 LYS A C 1
ATOM 785 O O . LYS A 1 101 ? 5.192 -7.466 0.142 1.00 91.25 101 LYS A O 1
ATOM 790 N N . ALA A 1 102 ? 4.970 -5.268 -0.273 1.00 92.12 102 ALA A N 1
ATOM 791 C CA . ALA A 1 102 ? 4.968 -4.837 1.124 1.00 92.12 102 ALA A CA 1
ATOM 792 C C . ALA A 1 102 ? 3.647 -5.137 1.865 1.00 92.12 102 ALA A C 1
ATOM 794 O O . ALA A 1 102 ? 3.548 -4.911 3.069 1.00 92.12 102 ALA A O 1
ATOM 795 N N . GLY A 1 103 ? 2.627 -5.666 1.182 1.00 94.38 103 GLY A N 1
ATOM 796 C CA . GLY A 1 103 ? 1.333 -5.989 1.777 1.00 94.38 103 GLY A CA 1
ATOM 797 C C . GLY A 1 103 ? 0.340 -4.831 1.808 1.00 94.38 103 GLY A C 1
ATOM 798 O O . GLY A 1 103 ? -0.621 -4.877 2.579 1.00 94.38 103 GLY A O 1
ATOM 799 N N . TYR A 1 104 ? 0.544 -3.814 0.972 1.00 95.56 104 TYR A N 1
ATOM 800 C CA . TYR A 1 104 ? -0.286 -2.619 0.875 1.00 95.56 104 TYR A CA 1
ATOM 801 C C . TYR A 1 104 ? -0.809 -2.413 -0.551 1.00 95.56 104 TYR A C 1
ATOM 803 O O . TYR A 1 104 ? -0.193 -2.806 -1.535 1.00 95.56 104 TYR A O 1
ATOM 811 N N . LEU A 1 105 ? -1.958 -1.760 -0.684 1.00 94.69 105 LEU A N 1
ATOM 812 C CA . LEU A 1 105 ? -2.508 -1.349 -1.970 1.00 94.69 105 LEU A CA 1
ATOM 813 C C . LEU A 1 105 ? -2.697 0.166 -1.976 1.00 94.69 105 LEU A C 1
ATOM 815 O O . LEU A 1 105 ? -3.469 0.700 -1.180 1.00 94.69 105 LEU A O 1
ATOM 819 N N . GLY A 1 106 ? -1.978 0.854 -2.861 1.00 93.31 106 GLY A N 1
ATOM 820 C CA . GLY A 1 106 ? -2.099 2.300 -3.036 1.00 93.31 106 GLY A CA 1
ATOM 821 C C . GLY A 1 106 ? -3.441 2.702 -3.650 1.00 93.31 106 GLY A C 1
ATOM 822 O O . GLY A 1 106 ? -3.991 1.979 -4.480 1.00 93.31 106 GLY A O 1
ATOM 823 N N . ALA A 1 107 ? -3.942 3.888 -3.293 1.00 90.00 107 ALA A N 1
ATOM 824 C CA . ALA A 1 107 ? -5.165 4.446 -3.883 1.00 90.00 107 ALA A CA 1
ATOM 825 C C . ALA A 1 107 ? -5.031 4.745 -5.391 1.00 90.00 107 ALA A C 1
ATOM 827 O O . ALA A 1 107 ? -6.026 4.776 -6.113 1.00 90.00 107 ALA A O 1
ATOM 828 N N . THR A 1 108 ? -3.803 4.955 -5.879 1.00 88.94 108 THR A N 1
ATOM 829 C CA . THR A 1 108 ? -3.490 5.135 -7.303 1.00 88.94 108 THR A CA 1
ATOM 830 C C . THR A 1 108 ? -2.261 4.309 -7.690 1.00 88.94 108 THR A C 1
ATOM 832 O O . THR A 1 108 ? -1.432 3.968 -6.848 1.00 88.94 108 THR A O 1
ATOM 835 N N . SER A 1 109 ? -2.126 3.964 -8.975 1.00 81.38 109 SER A N 1
ATOM 836 C CA . SER A 1 109 ? -1.046 3.076 -9.437 1.00 81.38 109 SER A CA 1
ATOM 837 C C . SER A 1 109 ? 0.301 3.771 -9.667 1.00 81.38 109 SER A C 1
ATOM 839 O O . SER A 1 109 ? 1.331 3.104 -9.652 1.00 81.38 109 SER A O 1
ATOM 841 N N . ILE A 1 110 ? 0.301 5.083 -9.930 1.00 83.69 110 ILE A N 1
ATOM 842 C CA . ILE A 1 110 ? 1.502 5.826 -10.354 1.00 83.69 110 ILE A CA 1
ATOM 843 C C . ILE A 1 110 ? 2.179 6.482 -9.149 1.00 83.69 110 ILE A C 1
ATOM 845 O O . ILE A 1 110 ? 3.356 6.238 -8.888 1.00 83.69 110 ILE A O 1
ATOM 849 N N . SER A 1 111 ? 1.420 7.291 -8.408 1.00 85.94 111 SER A N 1
ATOM 850 C CA . SER A 1 111 ? 1.902 8.049 -7.253 1.00 85.94 111 SER A CA 1
ATOM 851 C C . SER A 1 111 ? 0.815 8.073 -6.174 1.00 85.94 111 SER A C 1
ATOM 853 O O . SER A 1 111 ? 0.016 9.013 -6.107 1.00 85.94 111 SER A O 1
ATOM 855 N N . PRO A 1 112 ? 0.681 6.987 -5.400 1.00 89.62 112 PRO A N 1
ATOM 856 C CA . PRO A 1 112 ? -0.261 6.943 -4.297 1.00 89.62 112 PRO A CA 1
ATOM 857 C C . PRO A 1 112 ? 0.241 7.821 -3.150 1.00 89.62 112 PRO A C 1
ATOM 859 O O . PRO A 1 112 ? 1.400 7.734 -2.760 1.00 89.62 112 PRO A O 1
ATOM 862 N N . SER A 1 113 ? -0.648 8.639 -2.591 1.00 92.88 113 SER A N 1
ATOM 863 C CA . SER A 1 113 ? -0.402 9.372 -1.342 1.00 92.88 113 SER A CA 1
ATOM 864 C C . SER A 1 113 ? -0.805 8.571 -0.104 1.00 92.88 113 SER A C 1
ATOM 866 O O . SER A 1 113 ? -0.318 8.839 0.984 1.00 92.88 113 SER A O 1
ATOM 868 N N . VAL A 1 114 ? -1.700 7.595 -0.282 1.00 94.50 114 VAL A N 1
ATOM 869 C CA . VAL A 1 114 ? -2.223 6.728 0.772 1.00 94.50 114 VAL A CA 1
ATOM 870 C C . VAL A 1 114 ? -2.313 5.293 0.263 1.00 94.50 114 VAL A C 1
ATOM 872 O O . VAL A 1 114 ? -2.623 5.058 -0.916 1.00 94.50 114 VAL A O 1
ATOM 875 N N . ALA A 1 115 ? -2.064 4.332 1.146 1.00 96.00 115 ALA A N 1
ATOM 876 C CA . ALA A 1 115 ? -2.248 2.915 0.879 1.00 96.00 115 ALA A CA 1
ATOM 877 C C . ALA A 1 115 ? -3.043 2.215 1.990 1.00 96.00 115 ALA A C 1
ATOM 879 O O . ALA A 1 115 ? -3.129 2.668 3.124 1.00 96.00 115 ALA A O 1
ATOM 880 N N . ILE A 1 116 ? -3.666 1.088 1.668 1.00 96.12 116 ILE A N 1
ATOM 881 C CA . ILE A 1 116 ? -4.445 0.296 2.626 1.00 96.12 116 ILE A CA 1
ATOM 882 C C . ILE A 1 116 ? -3.804 -1.080 2.722 1.00 96.12 116 ILE A C 1
ATOM 884 O O . ILE A 1 116 ? -3.455 -1.664 1.696 1.00 96.12 116 ILE A O 1
ATOM 888 N N . SER A 1 117 ? -3.642 -1.616 3.935 1.00 96.06 117 SER A N 1
ATOM 889 C CA . SER A 1 117 ? -3.085 -2.962 4.081 1.00 96.06 117 SER A CA 1
ATOM 890 C C . SER A 1 117 ? -3.999 -3.991 3.403 1.00 96.06 117 SER A C 1
ATOM 892 O O . SER A 1 117 ? -5.227 -3.940 3.534 1.00 96.06 117 SER A O 1
ATOM 894 N N . LEU A 1 118 ? -3.414 -4.952 2.690 1.00 95.75 118 LEU A N 1
ATOM 895 C CA . LEU A 1 118 ? -4.165 -6.012 2.017 1.00 95.75 118 LEU A CA 1
ATOM 896 C C . LEU A 1 118 ? -4.983 -6.830 3.023 1.00 95.75 118 LEU A C 1
ATOM 898 O O . LEU A 1 118 ? -6.121 -7.190 2.736 1.00 95.75 118 LEU A O 1
ATOM 902 N N . LYS A 1 119 ? -4.463 -7.037 4.240 1.00 94.44 119 LYS A N 1
ATOM 903 C CA . LYS A 1 119 ? -5.207 -7.679 5.334 1.00 94.44 119 LYS A CA 1
ATOM 904 C C . LYS A 1 119 ? -6.447 -6.870 5.729 1.00 94.44 119 LYS A C 1
ATOM 906 O O . LYS A 1 119 ? -7.515 -7.448 5.908 1.00 94.44 119 LYS A O 1
ATOM 911 N N . THR A 1 120 ? -6.326 -5.542 5.836 1.00 94.50 120 THR A N 1
ATOM 912 C CA . THR A 1 120 ? -7.467 -4.643 6.096 1.00 94.50 120 THR A CA 1
ATOM 913 C C . THR A 1 120 ? -8.525 -4.799 5.001 1.00 94.50 120 THR A C 1
ATOM 915 O O . THR A 1 120 ? -9.704 -4.968 5.303 1.00 94.50 120 THR A O 1
ATOM 918 N N . LEU A 1 121 ? -8.112 -4.792 3.728 1.00 94.19 121 LEU A N 1
ATOM 919 C CA . LEU A 1 121 ? -9.029 -4.966 2.596 1.00 94.19 121 LEU A CA 1
ATOM 920 C C . LEU A 1 121 ? -9.713 -6.338 2.610 1.00 94.19 121 LEU A C 1
ATOM 922 O O . LEU A 1 121 ? -10.906 -6.439 2.325 1.00 94.19 121 LEU A O 1
ATOM 926 N N . GLU A 1 122 ? -8.990 -7.398 2.971 1.00 93.44 122 GLU A N 1
ATOM 927 C CA . GLU A 1 122 ? -9.573 -8.731 3.120 1.00 93.44 122 GLU A CA 1
ATOM 928 C C . GLU A 1 122 ? -10.604 -8.801 4.247 1.00 93.44 122 GLU A C 1
ATOM 930 O O . GLU A 1 122 ? -11.603 -9.507 4.088 1.00 93.44 122 GLU A O 1
ATOM 935 N N . LEU A 1 123 ? -10.406 -8.064 5.348 1.00 92.38 123 LEU A N 1
ATOM 936 C CA . LEU A 1 123 ? -11.431 -7.927 6.380 1.00 92.38 123 LEU A CA 1
ATOM 937 C C . LEU A 1 123 ? -12.662 -7.207 5.827 1.00 92.38 123 LEU A C 1
ATOM 939 O O . LEU A 1 123 ? -13.767 -7.727 5.956 1.00 92.38 123 LEU A O 1
ATOM 943 N N . PHE A 1 124 ? -12.472 -6.056 5.175 1.00 91.94 124 PHE A N 1
ATOM 944 C CA . PHE A 1 124 ? -13.566 -5.263 4.601 1.00 91.94 124 PHE A CA 1
ATOM 945 C C . PHE A 1 124 ? -14.376 -6.017 3.548 1.00 91.94 124 PHE A C 1
ATOM 947 O O . PHE A 1 124 ? -15.553 -5.738 3.374 1.00 91.94 124 PHE A O 1
ATOM 954 N N . ARG A 1 125 ? -13.777 -6.998 2.867 1.00 90.88 125 ARG A N 1
ATOM 955 C CA . ARG A 1 125 ? -14.491 -7.870 1.924 1.00 90.88 125 ARG A CA 1
ATOM 956 C C . ARG A 1 125 ? -15.394 -8.903 2.610 1.00 90.88 125 ARG A C 1
ATOM 958 O O . ARG A 1 125 ? -16.261 -9.475 1.956 1.00 90.88 125 ARG A O 1
ATOM 965 N N . ARG A 1 126 ? -15.102 -9.272 3.860 1.00 88.69 126 ARG A N 1
ATOM 966 C CA . ARG A 1 126 ? -15.823 -10.331 4.593 1.00 88.69 126 ARG A CA 1
ATOM 967 C C . ARG A 1 126 ? -16.984 -9.797 5.425 1.00 88.69 126 ARG A C 1
ATOM 969 O O . ARG A 1 126 ? -17.863 -10.588 5.759 1.00 88.69 126 ARG A O 1
ATOM 976 N N . ILE A 1 127 ? -16.925 -8.525 5.803 1.00 75.69 127 ILE A N 1
ATOM 977 C CA . ILE A 1 127 ? -17.992 -7.810 6.514 1.00 75.69 127 ILE A CA 1
ATOM 978 C C . ILE A 1 127 ? -18.999 -7.232 5.522 1.00 75.69 127 ILE A C 1
ATOM 980 O O . ILE A 1 127 ? -20.172 -7.107 5.928 1.00 75.69 127 ILE A O 1
#

Secondary structure (DSSP, 8-state):
-HHHHHHHHHHHS--------------------------------------------------------EEEEEE-TTT--SEEEE---TT-S-HHHHHHHTTEEESSSSS-SEEEEHHHHHHHTT-

Sequence (127 aa):
MPYLVDTYLEWKHPPDVSPIFPDTHVLDTLSDASSPLTDDHAQVSDFDAPPPDANSNTPLPAIIPDDYSFDIEVLNIYTLETHTQISRKADSISTAVDLVKAGYLGATSISPSVAISLKTLELFRRI